Protein AF-A0A915EDR9-F1 (afdb_monomer_lite)

Secondary structure (DSSP, 8-state):
--EEEE--B-TTSPBPPPEEEETT----HHHHHHHTTT-EEE--SSS--HHHHHHHHH-S----S--EEEE--TTTTT-HHHHHHHHHHT-EEEE--BS-SSS-HHHHHHHHHHHHHTT--EEE--BTT--SS--SHHHHHHHHHHHHHHHHHHTTPPPSS--SS---EES------

Sequence (177 aa):
MRITVCLTARSDGKKFLPYVLVHRKRPVPKIIEKFKGKLIINWNWSVWTTADYLKHVSGGNLFSDKRLLVWDAFAAHKIMKTIEVLKQIGVEAAFIPGDDPVVPYTQSQICYDKLKERGITTALKLFPGESHGFKSADAVTKSLDLSYVFLCRVLDIKPSVACGEELVIVNQCKSSV

pLDDT: mean 74.02, std 12.13, range [37.41, 92.94]

Structure (mmCIF, N/CA/C/O backbone):
data_AF-A0A915EDR9-F1
#
_entry.id   AF-A0A915EDR9-F1
#
loop_
_atom_site.group_PDB
_atom_site.id
_atom_site.type_symbol
_atom_site.label_atom_id
_atom_site.label_alt_id
_atom_site.label_comp_id
_atom_site.label_asym_id
_atom_site.label_entity_id
_atom_site.label_seq_id
_atom_site.pdbx_PDB_ins_code
_atom_site.Cartn_x
_atom_site.Cartn_y
_atom_site.Cartn_z
_atom_site.occupancy
_atom_site.B_iso_or_equiv
_atom_site.auth_seq_id
_atom_site.auth_comp_id
_atom_site.auth_asym_id
_atom_site.auth_atom_id
_atom_site.pdbx_PDB_model_num
ATOM 1 N N . MET A 1 1 ? 19.746 -5.713 -14.764 1.00 70.94 1 MET A N 1
ATOM 2 C CA . MET A 1 1 ? 18.335 -5.463 -15.156 1.00 70.94 1 MET A CA 1
ATOM 3 C C . MET A 1 1 ? 17.469 -5.688 -13.927 1.00 70.94 1 MET A C 1
ATOM 5 O O . MET A 1 1 ? 17.558 -6.768 -13.364 1.00 70.94 1 MET A O 1
ATOM 9 N N . ARG A 1 2 ? 16.694 -4.690 -13.480 1.00 68.69 2 ARG A N 1
ATOM 10 C CA . ARG A 1 2 ? 15.806 -4.821 -12.311 1.00 68.69 2 ARG A CA 1
ATOM 11 C C . ARG A 1 2 ? 14.402 -5.194 -12.781 1.00 68.69 2 ARG A C 1
ATOM 13 O O . ARG A 1 2 ? 13.867 -4.542 -13.676 1.00 68.69 2 ARG A O 1
ATOM 20 N N . ILE A 1 3 ? 13.828 -6.222 -12.167 1.00 77.44 3 ILE A N 1
ATOM 21 C CA . ILE A 1 3 ? 12.438 -6.633 -12.365 1.00 77.44 3 ILE A CA 1
ATOM 22 C C . ILE A 1 3 ? 11.735 -6.513 -11.016 1.00 77.44 3 ILE A C 1
ATOM 24 O O . ILE A 1 3 ? 12.273 -6.948 -10.001 1.00 77.44 3 ILE A O 1
ATOM 28 N N . THR A 1 4 ? 10.551 -5.913 -11.001 1.00 74.31 4 THR A N 1
ATOM 29 C CA . THR A 1 4 ? 9.661 -5.917 -9.836 1.00 74.31 4 THR A CA 1
ATOM 30 C C . THR A 1 4 ? 8.428 -6.731 -10.187 1.00 74.31 4 THR A C 1
ATOM 32 O O . THR A 1 4 ? 7.846 -6.511 -11.245 1.00 74.31 4 THR A O 1
ATOM 35 N N . VAL A 1 5 ? 8.037 -7.657 -9.315 1.00 75.62 5 VAL A N 1
ATOM 36 C CA . VAL A 1 5 ? 6.828 -8.471 -9.477 1.00 75.62 5 VAL A CA 1
ATOM 37 C C . VAL A 1 5 ? 5.864 -8.110 -8.356 1.00 75.62 5 VAL A C 1
ATOM 39 O O . VAL A 1 5 ? 6.222 -8.190 -7.186 1.00 75.62 5 VAL A O 1
ATOM 42 N N . CYS A 1 6 ? 4.653 -7.707 -8.720 1.00 75.19 6 CYS A N 1
ATOM 43 C CA . CYS A 1 6 ? 3.548 -7.480 -7.803 1.00 75.19 6 CYS A CA 1
ATOM 44 C C . CYS A 1 6 ? 2.551 -8.628 -7.977 1.00 75.19 6 CYS A C 1
ATOM 46 O O . CYS A 1 6 ? 2.018 -8.841 -9.070 1.00 75.19 6 CYS A O 1
ATOM 48 N N . LEU A 1 7 ? 2.338 -9.384 -6.902 1.00 74.38 7 LEU A N 1
ATOM 49 C CA . LEU A 1 7 ? 1.329 -10.435 -6.829 1.00 74.38 7 LEU A CA 1
ATOM 50 C C . LEU A 1 7 ? 0.110 -9.880 -6.104 1.00 74.38 7 LEU A C 1
ATOM 52 O O . LEU A 1 7 ? 0.250 -9.211 -5.082 1.00 74.38 7 LEU A O 1
ATOM 56 N N . THR A 1 8 ? -1.077 -10.160 -6.631 1.00 73.62 8 THR A N 1
ATOM 57 C CA . THR A 1 8 ? -2.319 -9.615 -6.085 1.00 73.62 8 THR A CA 1
ATOM 58 C C . THR A 1 8 ? -3.387 -10.684 -6.021 1.00 73.62 8 THR A C 1
ATOM 60 O O . THR A 1 8 ? -3.577 -11.447 -6.971 1.00 73.62 8 THR A O 1
ATOM 63 N N . ALA A 1 9 ? -4.121 -10.702 -4.918 1.00 67.69 9 ALA A N 1
ATOM 64 C CA . ALA A 1 9 ? -5.307 -11.519 -4.749 1.00 67.69 9 ALA A CA 1
ATOM 65 C C . ALA A 1 9 ? -6.417 -10.688 -4.100 1.00 67.69 9 ALA A C 1
ATOM 67 O O . ALA A 1 9 ? -6.142 -9.739 -3.367 1.00 67.69 9 ALA A O 1
ATOM 68 N N . ARG A 1 10 ? -7.667 -11.037 -4.398 1.00 67.69 10 ARG A N 1
ATOM 69 C CA . ARG A 1 10 ? -8.854 -10.544 -3.691 1.00 67.69 10 ARG A CA 1
ATOM 70 C C . ARG A 1 10 ? -9.107 -11.377 -2.437 1.00 67.69 10 ARG A C 1
ATOM 72 O O . ARG A 1 10 ? -8.647 -12.512 -2.334 1.00 67.69 10 ARG A O 1
ATOM 79 N N . SER A 1 11 ? -9.891 -10.817 -1.519 1.00 56.44 11 SER A N 1
ATOM 80 C CA . SER A 1 11 ? -10.366 -11.501 -0.310 1.00 56.44 11 SER A CA 1
ATOM 81 C C . SER A 1 11 ? -11.179 -12.767 -0.610 1.00 56.44 11 SER A C 1
ATOM 83 O O . SER A 1 11 ? -11.152 -13.700 0.181 1.00 56.44 11 SER A O 1
ATOM 85 N N . ASP A 1 12 ? -11.830 -12.843 -1.775 1.00 69.00 12 ASP A N 1
ATOM 86 C CA . ASP A 1 12 ? -12.531 -14.037 -2.277 1.00 69.00 12 ASP A CA 1
ATOM 87 C C . ASP A 1 12 ? -11.592 -15.143 -2.812 1.00 69.00 12 ASP A C 1
ATOM 89 O O . ASP A 1 12 ? -12.048 -16.146 -3.359 1.00 69.00 12 ASP A O 1
ATOM 93 N N . GLY A 1 13 ? -10.272 -14.966 -2.695 1.00 62.81 13 GLY A N 1
ATOM 94 C CA . GLY A 1 13 ? -9.268 -15.920 -3.166 1.00 62.81 13 GLY A CA 1
ATOM 95 C C . GLY A 1 13 ? -8.941 -15.811 -4.658 1.00 62.81 13 GLY A C 1
ATOM 96 O O . GLY A 1 13 ? -8.038 -16.508 -5.137 1.00 62.81 13 GLY A O 1
ATOM 97 N N . LYS A 1 14 ? -9.600 -14.919 -5.414 1.00 74.56 14 LYS A N 1
ATOM 98 C CA . LYS A 1 14 ? -9.279 -14.690 -6.827 1.00 74.56 14 LYS A CA 1
ATOM 99 C C . LYS A 1 14 ? -7.887 -14.080 -6.966 1.00 74.56 14 LYS A C 1
ATOM 101 O O . LYS A 1 14 ? -7.633 -12.961 -6.521 1.00 74.56 14 LYS A O 1
ATOM 106 N N . LYS A 1 15 ? -6.992 -14.794 -7.650 1.00 76.50 15 LYS A N 1
ATOM 107 C CA . LYS A 1 15 ? -5.638 -14.331 -7.986 1.00 76.50 15 LYS A CA 1
ATOM 108 C C . LYS A 1 15 ? -5.663 -13.532 -9.288 1.00 76.50 15 LYS A C 1
ATOM 110 O O . LYS A 1 15 ? -6.273 -13.964 -10.267 1.00 76.50 15 LYS A O 1
ATOM 115 N N . PHE A 1 16 ? -4.991 -12.387 -9.314 1.00 79.19 16 PHE A N 1
ATOM 116 C CA . PHE A 1 16 ? -4.753 -11.639 -10.548 1.00 79.19 16 PHE A CA 1
ATOM 117 C C . PHE A 1 16 ? -3.480 -12.120 -11.241 1.00 79.19 16 PHE A C 1
ATOM 119 O O . PHE A 1 16 ? -2.614 -12.748 -10.626 1.00 79.19 16 PHE A O 1
ATOM 126 N N . LEU A 1 17 ? -3.362 -11.808 -12.535 1.00 80.38 17 LEU A N 1
ATOM 127 C CA . LEU A 1 17 ? -2.119 -12.039 -13.261 1.00 80.38 17 LEU A CA 1
ATOM 128 C C . LEU A 1 17 ? -0.980 -11.257 -12.588 1.00 80.38 17 LEU A C 1
ATOM 130 O O . LEU A 1 17 ? -1.177 -10.089 -12.243 1.00 80.38 17 LEU A O 1
ATOM 134 N N . PRO A 1 18 ? 0.214 -11.854 -12.430 1.00 81.62 18 PRO A N 1
ATOM 135 C CA . PRO A 1 18 ? 1.358 -11.141 -11.884 1.00 81.62 18 PRO A CA 1
ATOM 136 C C . PRO A 1 18 ? 1.668 -9.890 -12.708 1.00 81.62 18 PRO A C 1
ATOM 138 O O . PRO A 1 18 ? 1.839 -9.956 -13.933 1.00 81.62 18 PRO A O 1
ATOM 141 N N . TYR A 1 19 ? 1.767 -8.752 -12.027 1.00 82.75 19 TYR A N 1
ATOM 142 C CA . TYR A 1 19 ? 2.133 -7.485 -12.641 1.00 82.75 19 TYR A CA 1
ATOM 143 C C . TYR A 1 19 ? 3.642 -7.287 -12.526 1.00 82.75 19 TYR A C 1
ATOM 145 O O . TYR A 1 19 ? 4.201 -7.229 -11.433 1.00 82.75 19 TYR A O 1
ATOM 153 N N . VAL A 1 20 ? 4.319 -7.207 -13.664 1.00 83.19 20 VAL A N 1
ATOM 154 C CA . VAL A 1 20 ? 5.774 -7.216 -13.773 1.00 83.19 20 VAL A CA 1
ATOM 155 C C . VAL A 1 20 ? 6.250 -5.889 -14.338 1.00 83.19 20 VAL A C 1
ATOM 157 O O . VAL A 1 20 ? 5.985 -5.561 -15.491 1.00 83.19 20 VAL A O 1
ATOM 160 N N . LEU A 1 21 ? 7.002 -5.134 -13.544 1.00 82.44 21 LEU A N 1
ATOM 161 C CA . LEU A 1 21 ? 7.664 -3.913 -13.986 1.00 82.44 21 LEU A CA 1
ATOM 162 C C . LEU A 1 21 ? 9.102 -4.226 -14.403 1.00 82.44 21 LEU A C 1
ATOM 164 O O . LEU A 1 21 ? 9.923 -4.655 -13.586 1.00 82.44 21 LEU A O 1
ATOM 168 N N . VAL A 1 22 ? 9.410 -3.984 -15.676 1.00 84.50 22 VAL A N 1
ATOM 169 C CA . VAL A 1 22 ? 10.750 -4.152 -16.244 1.00 84.50 22 VAL A CA 1
ATOM 170 C C . VAL A 1 22 ? 11.408 -2.784 -16.349 1.00 84.50 22 VAL A C 1
ATOM 172 O O . VAL A 1 22 ? 11.115 -1.991 -17.242 1.00 84.50 22 VAL A O 1
ATOM 175 N N . HIS A 1 23 ? 12.324 -2.505 -15.424 1.00 76.44 23 HIS A N 1
ATOM 176 C CA . HIS A 1 23 ? 12.935 -1.185 -15.313 1.00 76.44 23 HIS A CA 1
ATOM 177 C C . HIS A 1 23 ? 13.928 -0.924 -16.439 1.00 76.44 23 HIS A C 1
ATOM 179 O O . HIS A 1 23 ? 14.773 -1.768 -16.755 1.00 76.44 23 HIS A O 1
ATOM 185 N N . ARG A 1 24 ? 13.883 0.302 -16.969 1.00 75.50 24 ARG A N 1
ATOM 186 C CA . ARG A 1 24 ? 14.874 0.849 -17.904 1.00 75.50 24 ARG A CA 1
ATOM 187 C C . ARG A 1 24 ? 15.067 0.028 -19.193 1.00 75.50 24 ARG A C 1
ATOM 189 O O . ARG A 1 24 ? 16.127 0.099 -19.809 1.00 75.50 24 ARG A O 1
ATOM 196 N N . LYS A 1 25 ? 14.049 -0.720 -19.642 1.00 82.25 25 LYS A N 1
ATOM 197 C CA . LYS A 1 25 ? 14.124 -1.573 -20.841 1.00 82.25 25 LYS A CA 1
ATOM 198 C C . LYS A 1 25 ? 12.986 -1.283 -21.815 1.00 82.25 25 LYS A C 1
ATOM 200 O O . LYS A 1 25 ? 11.837 -1.179 -21.404 1.00 82.25 25 LYS A O 1
ATOM 205 N N . ARG A 1 26 ? 13.304 -1.198 -23.111 1.00 85.06 26 ARG A N 1
ATOM 206 C CA . ARG A 1 26 ? 12.288 -1.077 -24.166 1.00 85.06 26 ARG A CA 1
ATOM 207 C C . ARG A 1 26 ? 11.504 -2.389 -24.322 1.00 85.06 26 ARG A C 1
ATOM 209 O O . ARG A 1 26 ? 12.087 -3.454 -24.096 1.00 85.06 26 ARG A O 1
ATOM 216 N N . PRO A 1 27 ? 10.228 -2.328 -24.741 1.00 88.19 27 PRO A N 1
ATOM 217 C CA . PRO A 1 27 ? 9.441 -3.518 -25.033 1.00 88.19 27 PRO A CA 1
ATOM 218 C C . PRO A 1 27 ? 10.141 -4.430 -26.044 1.00 88.19 27 PRO A C 1
ATOM 220 O O . PRO A 1 27 ? 10.600 -3.977 -27.090 1.00 88.19 27 PRO A O 1
ATOM 223 N N . VAL A 1 28 ? 10.230 -5.722 -25.722 1.00 90.75 28 VAL A N 1
ATOM 224 C CA . VAL A 1 28 ? 10.841 -6.737 -26.594 1.00 90.75 28 VAL A CA 1
ATOM 225 C C . VAL A 1 28 ? 9.735 -7.652 -27.128 1.00 90.75 28 VAL A C 1
ATOM 227 O O . VAL A 1 28 ? 9.173 -8.404 -26.327 1.00 90.75 28 VAL A O 1
ATOM 230 N N . PRO A 1 29 ? 9.435 -7.658 -28.444 1.00 91.94 29 PRO A N 1
ATOM 231 C CA . PRO A 1 29 ? 8.295 -8.389 -29.013 1.00 91.94 29 PRO A CA 1
ATOM 232 C C . PRO A 1 29 ? 8.243 -9.869 -28.622 1.00 91.94 29 PRO A C 1
ATOM 234 O O . PRO A 1 29 ? 7.223 -10.337 -28.129 1.00 91.94 29 PRO A O 1
ATOM 237 N N . LYS A 1 30 ? 9.383 -10.570 -28.701 1.00 92.94 30 LYS A N 1
ATOM 238 C CA . LYS A 1 30 ? 9.494 -11.985 -28.303 1.00 92.94 30 LYS A CA 1
ATOM 239 C C . LYS A 1 30 ? 9.108 -12.236 -26.839 1.00 92.94 30 LYS A C 1
ATOM 241 O O . LYS A 1 30 ? 8.567 -13.286 -26.513 1.00 92.94 30 LYS A O 1
ATOM 246 N N . ILE A 1 31 ? 9.395 -11.290 -25.939 1.00 88.19 31 ILE A N 1
ATOM 247 C CA . ILE A 1 31 ? 9.028 -11.397 -24.516 1.00 88.19 31 ILE A CA 1
ATOM 248 C C . ILE A 1 31 ? 7.527 -11.148 -24.345 1.00 88.19 31 ILE A C 1
ATOM 250 O O . ILE A 1 31 ? 6.870 -11.889 -23.619 1.00 88.19 31 ILE A O 1
ATOM 254 N N . ILE A 1 32 ? 6.987 -10.133 -25.025 1.00 89.56 32 ILE A N 1
ATOM 255 C CA . ILE A 1 32 ? 5.556 -9.801 -24.981 1.00 89.56 32 ILE A CA 1
ATOM 256 C C . ILE A 1 32 ? 4.727 -10.990 -25.464 1.00 89.56 32 ILE A C 1
ATOM 258 O O . ILE A 1 32 ? 3.783 -11.388 -24.791 1.00 89.56 32 ILE A O 1
ATOM 262 N N . GLU A 1 33 ? 5.111 -11.586 -26.590 1.00 92.31 33 GLU A N 1
ATOM 263 C CA . GLU A 1 33 ? 4.435 -12.747 -27.162 1.00 92.31 33 GLU A CA 1
ATOM 264 C C . GLU A 1 33 ? 4.507 -13.962 -26.229 1.00 92.31 33 GLU A C 1
ATOM 266 O O . GLU A 1 33 ? 3.478 -14.546 -25.894 1.00 92.31 33 GLU A O 1
ATOM 271 N N . LYS A 1 34 ? 5.702 -14.282 -25.711 1.00 91.69 34 LYS A N 1
ATOM 272 C CA . LYS A 1 34 ? 5.920 -15.420 -24.803 1.00 91.69 34 LYS A CA 1
ATOM 273 C C . LYS A 1 34 ? 5.047 -15.374 -23.542 1.00 91.69 34 LYS A C 1
ATOM 275 O O . LYS A 1 34 ? 4.634 -16.425 -23.039 1.00 91.69 34 LYS A O 1
ATOM 280 N N . PHE A 1 35 ? 4.806 -14.178 -23.007 1.00 89.56 35 PHE A N 1
ATOM 281 C CA . PHE A 1 35 ? 4.093 -13.972 -21.743 1.00 89.56 35 PHE A CA 1
ATOM 282 C C . PHE A 1 35 ? 2.693 -13.371 -21.901 1.00 89.56 35 PHE A C 1
ATOM 284 O O . PHE A 1 35 ? 2.044 -13.066 -20.897 1.00 89.56 35 PHE A O 1
ATOM 291 N N . LYS A 1 36 ? 2.196 -13.245 -23.135 1.00 87.94 36 LYS A N 1
ATOM 292 C CA . LYS A 1 36 ? 0.843 -12.765 -23.423 1.00 87.94 36 LYS A CA 1
ATOM 293 C C . LYS A 1 36 ? -0.188 -13.602 -22.658 1.00 87.94 36 LYS A C 1
ATOM 295 O O . LYS A 1 36 ? -0.171 -14.827 -22.723 1.00 87.94 36 LYS A O 1
ATOM 300 N N . GLY A 1 37 ? -1.053 -12.937 -21.891 1.00 84.56 37 GLY A N 1
ATOM 301 C CA . GLY A 1 37 ? -2.083 -13.584 -21.065 1.00 84.56 37 GLY A CA 1
ATOM 302 C C . GLY A 1 37 ? -1.572 -14.317 -19.815 1.00 84.56 37 GLY A C 1
ATOM 303 O O . GLY A 1 37 ? -2.384 -14.811 -19.044 1.00 84.56 37 GLY A O 1
ATOM 304 N N . LYS A 1 38 ? -0.251 -14.374 -19.588 1.00 86.88 38 LYS A N 1
ATOM 305 C CA . LYS A 1 38 ? 0.368 -15.011 -18.409 1.00 86.88 38 LYS A CA 1
ATOM 306 C C . LYS A 1 38 ? 0.851 -13.993 -17.384 1.00 86.88 38 LYS A C 1
ATOM 308 O O . LYS A 1 38 ? 0.818 -14.262 -16.190 1.00 86.88 38 LYS A O 1
ATOM 313 N N . LEU A 1 39 ? 1.329 -12.846 -17.859 1.00 86.62 39 LEU A N 1
ATOM 314 C CA . LEU A 1 39 ? 1.843 -11.745 -17.051 1.00 86.62 39 LEU A CA 1
ATOM 315 C C . LEU A 1 39 ? 1.358 -10.429 -17.639 1.00 86.62 39 LEU A C 1
ATOM 317 O O . LEU A 1 39 ? 1.097 -10.325 -18.840 1.00 86.62 39 LEU A O 1
ATOM 321 N N . ILE A 1 40 ? 1.337 -9.401 -16.804 1.00 85.06 40 ILE A N 1
ATOM 322 C CA . ILE A 1 40 ? 1.127 -8.033 -17.258 1.00 85.06 40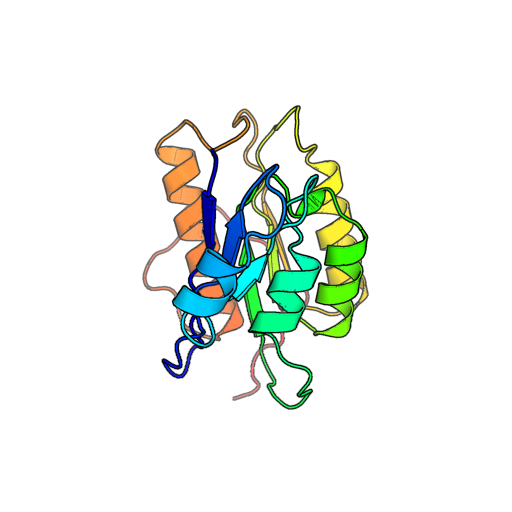 ILE A CA 1
ATOM 323 C C . ILE A 1 40 ? 2.445 -7.314 -17.136 1.00 85.06 40 ILE A C 1
ATOM 325 O O . ILE A 1 40 ? 2.941 -7.110 -16.035 1.00 85.06 40 ILE A O 1
ATOM 329 N N . ILE A 1 41 ? 3.035 -6.970 -18.275 1.00 86.50 41 ILE A N 1
ATOM 330 C CA . ILE A 1 41 ? 4.370 -6.389 -18.311 1.00 86.50 41 ILE A CA 1
ATOM 331 C C . ILE A 1 41 ? 4.251 -4.887 -18.533 1.00 86.50 41 ILE A C 1
ATOM 333 O O . ILE A 1 41 ? 3.780 -4.443 -19.580 1.00 86.50 41 ILE A O 1
ATOM 337 N N . ASN A 1 42 ? 4.724 -4.114 -17.562 1.00 84.31 42 ASN A N 1
ATOM 338 C CA . ASN A 1 42 ? 4.911 -2.683 -17.698 1.00 84.31 42 ASN A CA 1
ATOM 339 C C . ASN A 1 42 ? 6.388 -2.384 -18.011 1.00 84.31 42 ASN A C 1
ATOM 341 O O . ASN A 1 42 ? 7.293 -2.825 -17.301 1.00 84.31 42 ASN A O 1
ATOM 345 N N . TRP A 1 43 ? 6.621 -1.650 -19.098 1.00 83.06 43 TRP A N 1
ATOM 346 C CA . TRP A 1 43 ? 7.950 -1.308 -19.622 1.00 83.06 43 TRP A CA 1
ATOM 347 C C . TRP A 1 43 ? 8.360 0.139 -19.311 1.00 83.06 43 TRP A C 1
ATOM 349 O O . TRP A 1 43 ? 9.294 0.664 -19.917 1.00 83.06 43 TRP A O 1
ATOM 359 N N . ASN A 1 44 ? 7.630 0.824 -18.427 1.00 72.19 44 ASN A N 1
ATOM 360 C CA . ASN A 1 44 ? 7.815 2.250 -18.211 1.00 72.19 44 ASN A CA 1
ATOM 361 C C . ASN A 1 44 ? 9.188 2.553 -17.581 1.00 72.19 44 ASN A C 1
ATOM 363 O O . ASN A 1 44 ? 9.678 1.848 -16.696 1.00 72.19 44 ASN A O 1
ATOM 367 N N . TRP A 1 45 ? 9.842 3.591 -18.103 1.00 52.22 45 TRP A N 1
ATOM 368 C CA . TRP A 1 45 ? 11.295 3.769 -18.016 1.00 52.22 45 TRP A CA 1
ATOM 369 C C . TRP A 1 45 ? 11.753 4.454 -16.719 1.00 52.22 45 TRP A C 1
ATOM 371 O O . TRP A 1 45 ? 12.907 4.286 -16.320 1.00 52.22 45 TRP A O 1
ATOM 381 N N . SER A 1 46 ? 10.864 5.202 -16.054 1.00 53.97 46 SER A N 1
ATOM 382 C CA . SER A 1 46 ? 11.261 6.170 -15.022 1.00 53.97 46 SER A CA 1
ATOM 383 C 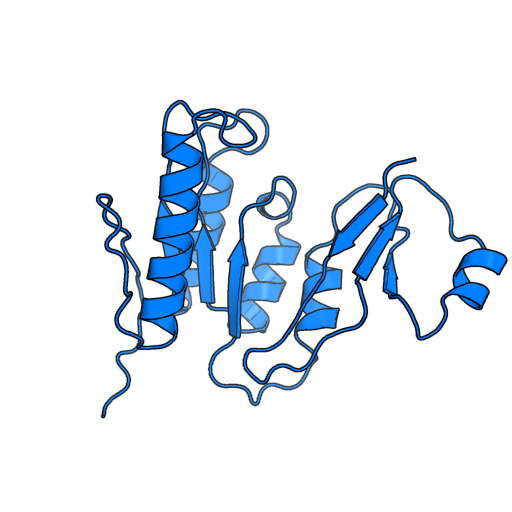C . SER A 1 46 ? 10.549 6.069 -13.673 1.00 53.97 46 SER A C 1
ATOM 385 O O . SER A 1 46 ? 11.016 6.692 -12.724 1.00 53.97 46 SER A O 1
ATOM 387 N N . VAL A 1 47 ? 9.468 5.303 -13.519 1.00 51.66 47 VAL A N 1
ATOM 388 C CA . VAL A 1 47 ? 8.728 5.307 -12.248 1.00 51.66 47 VAL A CA 1
ATOM 389 C C . VAL A 1 47 ? 7.974 4.013 -12.025 1.00 51.66 47 VAL A C 1
ATOM 391 O O . VAL A 1 47 ? 7.444 3.407 -12.955 1.00 51.66 47 VAL A O 1
ATOM 394 N N . TRP A 1 48 ? 7.894 3.613 -10.760 1.00 54.38 48 TRP A N 1
ATOM 395 C CA . TRP A 1 48 ? 6.917 2.630 -10.333 1.00 54.38 48 TRP A CA 1
ATOM 396 C C . TRP A 1 48 ? 5.525 3.227 -10.566 1.00 54.38 48 TRP A C 1
ATOM 398 O O . TRP A 1 48 ? 5.098 4.131 -9.854 1.00 54.38 48 TRP A O 1
ATOM 408 N N . THR A 1 49 ? 4.850 2.806 -11.635 1.00 61.72 49 THR A N 1
ATOM 409 C CA . THR A 1 49 ? 3.547 3.354 -12.015 1.00 61.72 49 THR A CA 1
ATOM 410 C C . THR A 1 49 ? 2.445 2.691 -11.218 1.00 61.72 49 THR A C 1
ATOM 412 O O . THR A 1 49 ? 1.656 1.891 -11.725 1.00 61.72 49 THR A O 1
ATOM 415 N N . THR A 1 50 ? 2.374 3.024 -9.933 1.00 62.25 50 THR A N 1
ATOM 416 C CA . THR A 1 50 ? 1.361 2.411 -9.088 1.00 62.25 50 THR A CA 1
ATOM 417 C C . THR A 1 50 ? -0.048 2.732 -9.545 1.00 62.25 50 THR A C 1
ATOM 419 O O . THR A 1 50 ? -0.921 1.890 -9.434 1.00 62.25 50 THR A O 1
ATOM 422 N N . ALA A 1 51 ? -0.270 3.904 -10.136 1.00 66.31 51 ALA A N 1
ATOM 423 C CA . ALA A 1 51 ? -1.544 4.238 -10.757 1.00 66.31 51 ALA A CA 1
ATOM 424 C C . ALA A 1 51 ? -1.962 3.226 -11.846 1.00 66.31 51 ALA A C 1
ATOM 426 O O . ALA A 1 51 ? -3.131 2.854 -11.909 1.00 66.31 51 ALA A O 1
ATOM 427 N N . ASP A 1 52 ? -1.030 2.753 -12.680 1.00 69.75 52 ASP A N 1
ATOM 428 C CA . ASP A 1 52 ? -1.332 1.771 -13.731 1.00 69.75 52 ASP A CA 1
ATOM 429 C C . ASP A 1 52 ? -1.611 0.389 -13.125 1.00 69.75 52 ASP A C 1
ATOM 431 O O . ASP A 1 52 ? -2.565 -0.284 -13.518 1.00 69.75 52 ASP A O 1
ATOM 435 N N . TYR A 1 53 ? -0.824 -0.005 -12.118 1.00 73.25 53 TYR A N 1
ATOM 436 C CA . TYR A 1 53 ? -1.051 -1.232 -11.354 1.00 73.25 53 TYR A CA 1
ATOM 437 C C . TYR A 1 53 ? -2.402 -1.213 -10.625 1.00 73.25 53 TYR A C 1
ATOM 439 O O . TYR A 1 53 ? -3.170 -2.164 -10.728 1.00 73.25 53 TYR A O 1
ATOM 447 N N . LEU A 1 54 ? -2.737 -0.113 -9.945 1.00 69.12 54 LEU A N 1
ATOM 448 C CA . LEU A 1 54 ? -3.995 0.052 -9.218 1.00 69.12 54 LEU A CA 1
ATOM 449 C C . LEU A 1 54 ? -5.189 0.013 -10.159 1.00 69.12 54 LEU A C 1
ATOM 451 O O . LEU A 1 54 ? -6.158 -0.667 -9.844 1.00 69.12 54 LEU A O 1
ATOM 455 N N . LYS A 1 55 ? -5.121 0.668 -11.324 1.00 70.88 55 LYS A N 1
ATOM 456 C CA . LYS A 1 55 ? -6.164 0.555 -12.356 1.00 70.88 55 LYS A CA 1
ATOM 457 C C . LYS A 1 55 ? -6.357 -0.888 -12.806 1.00 70.88 55 LYS A C 1
ATOM 459 O O . LYS A 1 55 ? -7.492 -1.329 -12.970 1.00 70.88 55 LYS A O 1
ATOM 464 N N . HIS A 1 56 ? -5.256 -1.617 -12.980 1.00 71.00 56 HIS A N 1
ATOM 465 C CA . HIS A 1 56 ? -5.303 -3.011 -13.389 1.00 71.00 56 HIS A CA 1
ATOM 466 C C . HIS A 1 56 ? -5.948 -3.913 -12.324 1.00 71.00 56 HIS A C 1
ATOM 468 O O . HIS A 1 56 ? -6.889 -4.642 -12.625 1.00 71.00 56 HIS A O 1
ATOM 474 N N . VAL A 1 57 ? -5.465 -3.833 -11.084 1.00 66.06 57 VAL A N 1
ATOM 475 C CA . VAL A 1 57 ? -5.957 -4.636 -9.954 1.00 66.06 57 VAL A CA 1
ATOM 476 C C . VAL A 1 57 ? -7.399 -4.286 -9.606 1.00 66.06 57 VAL A C 1
ATOM 478 O O . VAL A 1 57 ? -8.215 -5.161 -9.329 1.00 66.06 57 VAL A O 1
ATOM 481 N N . SER A 1 58 ? -7.716 -2.994 -9.597 1.00 62.19 58 SER A N 1
ATOM 482 C CA . SER A 1 58 ? -9.000 -2.516 -9.101 1.00 62.19 58 SER A CA 1
ATOM 483 C C . SER A 1 58 ? -10.128 -2.799 -10.088 1.00 62.19 58 SER A C 1
ATOM 485 O O . SER A 1 58 ? -11.235 -3.101 -9.645 1.00 62.19 58 SER A O 1
ATOM 487 N N . GLY A 1 59 ? -9.874 -2.740 -11.399 1.00 58.09 59 GLY A N 1
ATOM 488 C CA . GLY A 1 59 ? -10.923 -2.829 -12.416 1.00 58.09 59 GLY A CA 1
ATOM 489 C C . GLY A 1 59 ? -11.954 -1.691 -12.307 1.00 58.09 59 GLY A C 1
ATOM 490 O O . GLY A 1 59 ? -12.212 -1.145 -11.237 1.00 58.09 59 GLY A O 1
ATOM 491 N N . GLY A 1 60 ? -12.574 -1.313 -13.424 1.00 51.31 60 GLY A N 1
ATOM 492 C CA . GLY A 1 60 ? -13.515 -0.183 -13.479 1.00 51.31 60 GLY A CA 1
ATOM 493 C C . GLY A 1 60 ? -14.880 -0.405 -12.808 1.00 51.31 60 GLY A C 1
ATOM 494 O O . GLY A 1 60 ? -15.731 0.468 -12.913 1.00 51.31 60 GLY A O 1
ATOM 495 N N . ASN A 1 61 ? -15.129 -1.544 -12.152 1.00 47.19 61 ASN A N 1
ATOM 496 C CA . ASN A 1 61 ? -16.456 -1.852 -11.610 1.00 47.19 61 ASN A CA 1
ATOM 497 C C . ASN A 1 61 ? -16.648 -1.287 -10.196 1.00 47.19 61 ASN A C 1
ATOM 499 O O . ASN A 1 61 ? -16.047 -1.763 -9.234 1.00 47.19 61 ASN A O 1
ATOM 503 N N . LEU A 1 62 ? -17.539 -0.302 -10.086 1.00 47.81 62 LEU A N 1
ATOM 504 C CA . LEU A 1 62 ? -17.895 0.461 -8.882 1.00 47.81 62 LEU A CA 1
ATOM 505 C C . LEU A 1 62 ? -18.660 -0.318 -7.781 1.00 47.81 62 LEU A C 1
ATOM 507 O O . LEU A 1 62 ? -19.065 0.286 -6.799 1.00 47.81 62 LEU A O 1
ATOM 511 N N . PHE A 1 63 ? -18.865 -1.634 -7.902 1.00 45.56 63 PHE A N 1
ATOM 512 C CA . PHE A 1 63 ? -19.835 -2.379 -7.073 1.00 45.56 63 PHE A CA 1
ATOM 513 C C . PHE A 1 63 ? -19.214 -3.300 -6.005 1.00 45.56 63 PHE A C 1
ATOM 515 O O . PHE A 1 63 ? -19.760 -4.354 -5.711 1.00 45.56 63 PHE A O 1
ATOM 522 N N . SER A 1 64 ? -18.051 -2.942 -5.457 1.00 47.00 64 SER A N 1
ATOM 523 C CA . SER A 1 64 ? -17.474 -3.610 -4.279 1.00 47.00 64 SER A CA 1
ATOM 524 C C . SER A 1 64 ? -17.319 -2.572 -3.182 1.00 47.00 64 SER A C 1
ATOM 526 O O . SER A 1 64 ? -16.650 -1.563 -3.385 1.00 47.00 64 SER A O 1
ATOM 528 N N . ASP A 1 65 ? -17.929 -2.851 -2.045 1.00 51.12 65 ASP A N 1
ATOM 529 C CA . ASP A 1 65 ? -18.213 -1.943 -0.936 1.00 51.12 65 ASP A CA 1
ATOM 530 C C . ASP A 1 65 ? -17.009 -1.698 -0.016 1.00 51.12 65 ASP A C 1
ATOM 532 O O . ASP A 1 65 ? -16.959 -0.668 0.650 1.00 51.12 65 ASP A O 1
ATOM 536 N N . LYS A 1 66 ? -15.984 -2.563 -0.050 1.00 54.34 66 LYS A N 1
ATOM 537 C CA . LYS A 1 66 ? -14.687 -2.312 0.602 1.00 54.34 66 LYS A CA 1
ATOM 538 C C . LYS A 1 66 ? -13.526 -2.735 -0.292 1.00 54.34 66 LYS A C 1
ATOM 540 O O . LYS A 1 66 ? -13.485 -3.856 -0.803 1.00 54.34 66 LYS A O 1
ATOM 545 N N . ARG A 1 67 ? -12.579 -1.824 -0.516 1.00 63.72 67 ARG A N 1
ATOM 546 C CA . ARG A 1 67 ? -11.351 -2.060 -1.288 1.00 63.72 67 ARG A CA 1
ATOM 547 C C . ARG A 1 67 ? -10.181 -1.670 -0.407 1.00 63.72 67 ARG A C 1
ATOM 549 O O . ARG A 1 67 ? -9.973 -0.492 -0.148 1.00 63.72 67 ARG A O 1
ATOM 556 N N . LEU A 1 68 ? -9.422 -2.665 0.025 1.00 61.09 68 LEU A N 1
ATOM 557 C CA . LEU A 1 68 ? -8.360 -2.480 0.996 1.00 61.09 68 LEU A CA 1
ATOM 558 C C . LEU A 1 68 ? -6.988 -2.555 0.335 1.00 61.09 68 LEU A C 1
ATOM 560 O O . LEU A 1 68 ? -6.683 -3.507 -0.386 1.00 61.09 68 LEU A O 1
ATOM 564 N N . LEU A 1 69 ? -6.154 -1.559 0.611 1.00 64.31 69 LEU A N 1
ATOM 565 C CA . LEU A 1 69 ? -4.761 -1.530 0.196 1.00 64.31 69 LEU A CA 1
ATOM 566 C C . LEU A 1 69 ? -3.881 -1.188 1.395 1.00 64.31 69 LEU A C 1
ATOM 568 O O . LEU A 1 69 ? -3.881 -0.063 1.884 1.00 64.31 69 LEU A O 1
ATOM 572 N N . VAL A 1 70 ? -3.088 -2.157 1.840 1.00 57.41 70 VAL A N 1
ATOM 573 C CA . VAL A 1 70 ? -2.036 -1.929 2.834 1.00 57.41 70 VAL A CA 1
ATOM 574 C C . VAL A 1 70 ? -0.729 -1.703 2.091 1.00 57.41 70 VAL A C 1
ATOM 576 O O . VAL A 1 70 ? -0.367 -2.506 1.227 1.00 57.41 70 VAL A O 1
ATOM 579 N N . TRP A 1 71 ? -0.051 -0.590 2.373 1.00 61.75 71 TRP A N 1
ATOM 580 C CA . TRP A 1 71 ? 1.054 -0.133 1.544 1.00 61.75 71 TRP A CA 1
ATOM 581 C C . TRP A 1 71 ? 2.296 0.227 2.353 1.00 61.75 71 TRP A C 1
ATOM 583 O O . TRP A 1 71 ? 2.303 1.183 3.120 1.00 61.75 71 TRP A O 1
ATOM 593 N N . ASP A 1 72 ? 3.380 -0.488 2.066 1.00 51.31 72 ASP A N 1
ATOM 594 C CA . ASP A 1 72 ? 4.742 -0.124 2.444 1.00 51.31 72 ASP A CA 1
ATOM 595 C C . ASP A 1 72 ? 5.642 -0.168 1.188 1.00 51.31 72 ASP A C 1
ATOM 597 O O . ASP A 1 72 ? 6.153 -1.222 0.808 1.00 51.31 72 ASP A O 1
ATOM 601 N N . ALA A 1 73 ? 5.734 0.935 0.421 1.00 4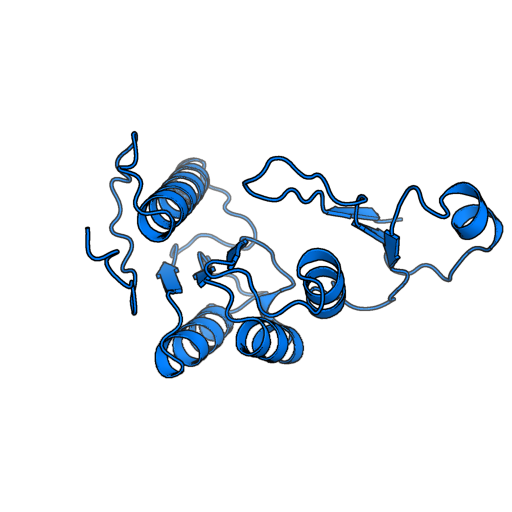6.50 73 ALA A N 1
ATOM 602 C CA . ALA A 1 73 ? 6.692 1.010 -0.694 1.00 46.50 73 ALA A CA 1
ATOM 603 C C . ALA A 1 73 ? 7.121 2.434 -1.112 1.00 46.50 73 ALA A C 1
ATOM 605 O O . ALA A 1 73 ? 6.321 3.275 -1.525 1.00 46.50 73 ALA A O 1
ATOM 606 N N . PHE A 1 74 ? 8.445 2.607 -1.167 1.00 46.81 74 PHE A N 1
ATOM 607 C CA . PHE A 1 74 ? 9.279 3.742 -1.606 1.00 46.81 74 PHE A CA 1
ATOM 608 C C . PHE A 1 74 ? 8.767 4.697 -2.702 1.00 46.81 74 PHE A C 1
ATOM 610 O O . PHE A 1 74 ? 9.027 5.896 -2.657 1.00 46.81 74 PHE A O 1
ATOM 617 N N . ALA A 1 75 ? 8.127 4.195 -3.759 1.00 45.75 75 ALA A N 1
ATOM 618 C CA . ALA A 1 75 ? 7.877 4.990 -4.970 1.00 45.75 75 ALA A CA 1
ATOM 619 C C . ALA A 1 75 ? 6.406 5.407 -5.142 1.00 45.75 75 ALA A C 1
ATOM 621 O O . ALA A 1 75 ? 6.096 6.212 -6.018 1.00 45.75 75 ALA A O 1
ATOM 622 N N . ALA A 1 76 ? 5.523 4.883 -4.287 1.00 50.22 76 ALA A N 1
ATOM 623 C CA . ALA A 1 76 ? 4.085 5.146 -4.256 1.00 50.22 76 ALA A CA 1
ATOM 624 C C . ALA A 1 76 ? 3.741 6.615 -4.059 1.00 50.22 76 ALA A C 1
ATOM 626 O O . ALA A 1 76 ? 2.934 7.208 -4.778 1.00 50.22 76 ALA A O 1
ATOM 627 N N . HIS A 1 77 ? 4.368 7.144 -3.007 1.00 52.34 77 HIS A N 1
ATOM 628 C CA . HIS A 1 77 ? 3.972 8.343 -2.290 1.00 52.34 77 HIS A CA 1
ATOM 629 C C . HIS A 1 77 ? 4.455 9.593 -3.024 1.00 52.34 77 HIS A C 1
ATOM 631 O O . HIS A 1 77 ? 3.913 10.677 -2.842 1.00 52.34 77 HIS A O 1
ATOM 637 N N . LYS A 1 78 ? 5.412 9.417 -3.947 1.00 54.59 78 LYS A N 1
ATOM 638 C CA . LYS A 1 78 ? 5.970 10.487 -4.775 1.00 54.59 78 LYS A CA 1
ATOM 639 C C . LYS A 1 78 ? 5.021 10.969 -5.872 1.00 54.59 78 LYS A C 1
ATOM 641 O O . LYS A 1 78 ? 5.268 12.015 -6.464 1.00 54.59 78 LYS A O 1
ATOM 646 N N . ILE A 1 79 ? 3.975 10.208 -6.209 1.00 64.62 79 ILE A N 1
ATOM 647 C CA . ILE A 1 79 ? 3.202 10.431 -7.435 1.00 64.62 79 ILE A CA 1
ATOM 648 C C . ILE A 1 79 ? 1.783 10.901 -7.097 1.00 64.62 79 ILE A C 1
ATOM 650 O O . ILE A 1 79 ? 0.910 10.107 -6.768 1.00 64.62 79 ILE A O 1
ATOM 654 N N . MET A 1 80 ? 1.509 12.191 -7.302 1.00 64.81 80 MET A N 1
ATOM 655 C CA . MET A 1 80 ? 0.174 12.798 -7.138 1.00 64.81 80 MET A CA 1
ATOM 656 C C . MET A 1 80 ? -0.937 12.072 -7.914 1.00 64.81 80 MET A C 1
ATOM 658 O O . MET A 1 80 ? -2.071 11.973 -7.452 1.00 64.81 80 MET A O 1
ATOM 662 N N . LYS A 1 81 ? -0.602 11.500 -9.074 1.00 67.50 81 LYS A N 1
ATOM 663 C CA . LYS A 1 81 ? -1.523 10.699 -9.894 1.00 67.50 81 LYS A CA 1
ATOM 664 C C . LYS A 1 81 ? -2.005 9.428 -9.183 1.00 67.50 81 LYS A C 1
ATOM 666 O O . LYS A 1 81 ? -3.122 8.988 -9.426 1.00 67.50 81 LYS A O 1
ATOM 671 N N . THR A 1 82 ? -1.186 8.843 -8.310 1.00 67.31 82 THR A N 1
ATOM 672 C CA . THR A 1 82 ? -1.569 7.694 -7.478 1.00 67.31 82 THR A CA 1
ATOM 673 C C . THR A 1 82 ? -2.666 8.086 -6.496 1.00 67.31 82 THR A C 1
ATOM 675 O O . THR A 1 82 ? -3.656 7.372 -6.378 1.00 67.31 82 THR A O 1
ATOM 678 N N . ILE A 1 83 ? -2.523 9.247 -5.851 1.00 67.56 83 ILE A N 1
ATOM 679 C CA . ILE A 1 83 ? -3.501 9.768 -4.888 1.00 67.56 83 ILE A CA 1
ATOM 680 C C . ILE A 1 83 ? -4.858 9.965 -5.562 1.00 67.56 83 ILE A C 1
ATOM 682 O O . ILE A 1 83 ? -5.876 9.545 -5.023 1.00 67.56 83 ILE A O 1
ATOM 686 N N . GLU A 1 84 ? -4.868 10.558 -6.758 1.00 71.56 84 GLU A N 1
ATOM 687 C CA . GLU A 1 84 ? -6.101 10.786 -7.518 1.00 71.56 84 GLU A CA 1
ATOM 688 C C . GLU A 1 84 ? -6.813 9.470 -7.866 1.00 71.56 84 GLU A C 1
ATOM 690 O O . GLU A 1 84 ? -8.030 9.357 -7.743 1.00 71.56 84 GLU A O 1
ATOM 695 N N . VAL A 1 85 ? -6.050 8.435 -8.222 1.00 69.88 85 VAL A N 1
ATOM 696 C CA . VAL A 1 85 ? -6.589 7.101 -8.512 1.00 69.88 85 VAL A CA 1
ATOM 697 C C . VAL A 1 85 ? -7.143 6.427 -7.251 1.00 69.88 85 VAL A C 1
ATOM 699 O O . VAL A 1 85 ? -8.252 5.902 -7.296 1.00 69.88 85 VAL A O 1
ATOM 702 N N . LEU A 1 86 ? -6.438 6.479 -6.114 1.00 68.00 86 LEU A N 1
ATOM 703 C CA . LEU A 1 86 ? -6.946 5.950 -4.835 1.00 68.00 86 LEU A CA 1
ATOM 704 C C . LEU A 1 86 ? -8.263 6.622 -4.431 1.00 68.00 86 LEU A C 1
ATOM 706 O O . LEU A 1 86 ? -9.219 5.954 -4.039 1.00 68.00 86 LEU A O 1
ATOM 710 N N . LYS A 1 87 ? -8.314 7.945 -4.603 1.00 67.88 87 LYS A N 1
ATOM 711 C CA . LYS A 1 87 ? -9.493 8.781 -4.395 1.00 67.88 87 LYS A CA 1
ATOM 712 C C . LYS A 1 87 ? -10.671 8.326 -5.254 1.00 67.88 87 LYS A C 1
ATOM 714 O O . LYS A 1 87 ? -11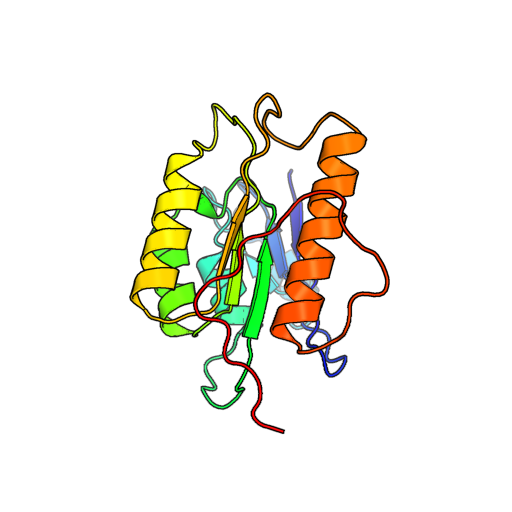.757 8.113 -4.728 1.00 67.88 87 LYS A O 1
ATOM 719 N N . GLN A 1 88 ? -10.465 8.174 -6.560 1.00 69.38 88 GLN A N 1
ATOM 720 C CA . GLN A 1 88 ? -11.512 7.749 -7.495 1.00 69.38 88 GLN A CA 1
ATOM 721 C C . GLN A 1 88 ? -12.054 6.350 -7.188 1.00 69.38 88 GLN A C 1
ATOM 723 O O . GLN A 1 88 ? -13.237 6.104 -7.398 1.00 69.38 88 GLN A O 1
ATOM 728 N N . ILE A 1 89 ? -11.203 5.453 -6.690 1.00 66.69 89 ILE A N 1
ATOM 729 C CA . ILE A 1 89 ? -11.556 4.049 -6.453 1.00 66.69 89 ILE A CA 1
ATOM 730 C C . ILE A 1 89 ? -12.155 3.829 -5.048 1.00 66.69 89 ILE A C 1
ATOM 732 O O . ILE A 1 89 ? -12.790 2.803 -4.823 1.00 66.69 89 ILE A O 1
ATOM 736 N N . GLY A 1 90 ? -11.995 4.777 -4.115 1.00 67.06 90 GLY A N 1
ATOM 737 C CA . GLY A 1 90 ? -12.512 4.646 -2.746 1.00 67.06 90 GLY A CA 1
ATOM 738 C C . GLY A 1 90 ? -11.745 3.612 -1.919 1.00 67.06 90 GLY A C 1
ATOM 739 O O . GLY A 1 90 ? -12.346 2.826 -1.198 1.00 67.06 90 GLY A O 1
ATOM 740 N N . VAL A 1 91 ? -10.420 3.562 -2.081 1.00 71.38 91 VAL A N 1
ATOM 741 C CA . VAL A 1 91 ? -9.566 2.561 -1.425 1.00 71.38 91 VAL A CA 1
ATOM 742 C C . VAL A 1 91 ? -9.214 2.990 -0.005 1.00 71.38 91 VAL A C 1
ATOM 744 O O . VAL A 1 91 ? -8.646 4.064 0.192 1.00 71.38 91 VAL A O 1
ATOM 747 N N . GLU A 1 92 ? -9.481 2.122 0.964 1.00 77.50 92 GLU A N 1
ATOM 748 C CA . GLU A 1 92 ? -9.060 2.278 2.356 1.00 77.50 92 GLU A CA 1
ATOM 749 C C . GLU A 1 92 ? -7.565 1.957 2.472 1.00 77.50 92 GLU A C 1
ATOM 751 O O . GLU A 1 92 ? -7.095 0.944 1.939 1.00 77.50 92 GLU A O 1
ATOM 756 N N . ALA A 1 93 ? -6.803 2.828 3.139 1.00 78.38 93 ALA A N 1
ATOM 757 C CA . ALA A 1 93 ? -5.342 2.746 3.140 1.00 78.38 93 ALA A CA 1
ATOM 758 C C . ALA A 1 93 ? -4.704 3.138 4.476 1.00 78.38 93 ALA A C 1
ATOM 760 O O . ALA A 1 93 ? -5.075 4.145 5.083 1.00 78.38 93 ALA A O 1
ATOM 761 N N . ALA A 1 94 ? -3.686 2.383 4.885 1.00 78.25 94 ALA A N 1
ATOM 762 C CA . ALA A 1 94 ? -2.780 2.749 5.970 1.00 78.25 94 ALA A CA 1
ATOM 763 C C . ALA A 1 94 ? -1.410 3.144 5.411 1.00 78.25 94 ALA A C 1
ATOM 765 O O . ALA A 1 94 ? -0.887 2.477 4.518 1.00 78.25 94 ALA A O 1
ATOM 766 N N . PHE A 1 95 ? -0.832 4.206 5.972 1.00 80.94 95 PHE A N 1
ATOM 767 C CA . PHE A 1 95 ? 0.503 4.697 5.647 1.00 80.94 95 PHE A CA 1
ATOM 768 C C . PHE A 1 95 ? 1.417 4.548 6.863 1.00 80.94 95 PHE A C 1
ATOM 770 O O . PHE A 1 95 ? 1.133 5.096 7.929 1.00 80.94 95 PHE A O 1
ATOM 777 N N . ILE A 1 96 ? 2.531 3.836 6.702 1.00 81.06 96 ILE A N 1
ATOM 778 C CA . ILE A 1 96 ? 3.481 3.582 7.792 1.00 81.06 96 ILE A CA 1
ATOM 779 C C . ILE A 1 96 ? 4.900 4.003 7.367 1.00 81.06 96 ILE A C 1
ATOM 781 O O . ILE A 1 96 ? 5.718 3.156 7.020 1.00 81.06 96 ILE A O 1
ATOM 785 N N . PRO A 1 97 ? 5.197 5.315 7.275 1.00 78.50 97 PRO A N 1
ATOM 786 C CA . PRO A 1 97 ? 6.522 5.798 6.883 1.00 78.50 97 PRO A CA 1
ATOM 787 C C . PRO A 1 97 ? 7.552 5.764 8.024 1.00 78.50 97 PRO A C 1
ATOM 789 O O . PRO A 1 97 ? 7.203 5.828 9.202 1.00 78.50 97 PRO A O 1
ATOM 792 N N . GLY A 1 98 ? 8.832 5.761 7.649 1.00 78.56 98 GLY A N 1
ATOM 793 C CA . GLY A 1 98 ? 9.953 6.124 8.524 1.00 78.56 98 GLY A CA 1
ATOM 794 C C . GLY A 1 98 ? 10.405 7.575 8.328 1.00 78.56 98 GLY A C 1
ATOM 795 O O . GLY A 1 98 ? 9.824 8.314 7.529 1.00 78.56 98 GLY A O 1
ATOM 796 N N . ASP A 1 99 ? 11.474 7.964 9.017 1.00 77.19 99 ASP A N 1
ATOM 797 C CA . ASP A 1 99 ? 12.193 9.232 8.843 1.00 77.19 99 ASP A CA 1
ATOM 798 C C . ASP A 1 99 ? 13.146 9.160 7.632 1.00 77.19 99 ASP A C 1
ATOM 800 O O . ASP A 1 99 ? 14.377 9.136 7.725 1.00 77.19 99 ASP A O 1
ATOM 804 N N . ASP A 1 100 ? 12.543 8.994 6.455 1.00 72.00 100 ASP A N 1
ATOM 805 C CA . ASP A 1 100 ? 13.246 8.708 5.212 1.00 72.00 100 ASP A CA 1
ATOM 806 C C . ASP A 1 100 ? 13.641 10.006 4.468 1.00 72.00 100 ASP A C 1
ATOM 808 O O . ASP A 1 100 ? 12.768 10.743 3.995 1.00 72.00 100 ASP A O 1
ATOM 812 N N . PRO A 1 101 ? 14.948 10.277 4.264 1.00 69.00 101 PRO A N 1
ATOM 813 C CA . PRO A 1 101 ? 15.403 11.461 3.531 1.00 69.00 101 PRO A CA 1
ATOM 814 C C . PRO A 1 101 ? 15.063 11.408 2.033 1.00 69.00 101 PRO A C 1
ATOM 816 O O . PRO A 1 101 ? 15.064 12.429 1.347 1.00 69.00 101 PRO A O 1
ATOM 819 N N . VAL A 1 102 ? 14.784 10.220 1.494 1.00 70.19 102 VAL A N 1
ATOM 820 C CA . VAL A 1 102 ? 14.454 10.003 0.084 1.00 70.19 102 VAL A CA 1
ATOM 821 C C . VAL A 1 102 ? 12.947 10.082 -0.169 1.00 70.19 102 VAL A C 1
ATOM 823 O O . VAL A 1 102 ? 12.533 10.455 -1.276 1.00 70.19 102 VAL A O 1
ATOM 826 N N . VAL A 1 103 ? 12.126 9.730 0.821 1.00 65.50 103 VAL A N 1
ATOM 827 C CA . VAL A 1 103 ? 10.659 9.835 0.792 1.00 65.50 103 VAL A CA 1
ATOM 828 C C . VAL A 1 103 ? 10.194 10.529 2.070 1.00 65.50 103 VAL A C 1
ATOM 830 O O . VAL A 1 103 ? 9.919 9.863 3.064 1.00 65.50 103 VAL A O 1
ATOM 833 N N . PRO A 1 104 ? 10.069 11.864 2.049 1.00 74.94 104 PRO A N 1
ATOM 834 C CA . PRO A 1 104 ? 9.713 12.611 3.244 1.00 74.94 104 PRO A CA 1
ATOM 835 C C . PRO A 1 104 ? 8.352 12.195 3.809 1.00 74.94 104 PRO A C 1
ATOM 837 O O . PRO A 1 104 ? 7.387 12.023 3.056 1.00 74.94 104 PRO A O 1
ATOM 840 N N . TYR A 1 105 ? 8.254 12.148 5.140 1.00 81.00 105 TYR A N 1
ATOM 841 C CA . TYR A 1 105 ? 7.009 11.914 5.884 1.00 81.00 105 TYR A CA 1
ATOM 842 C C . TYR A 1 105 ? 5.835 12.773 5.389 1.00 81.00 105 TYR A C 1
ATOM 844 O O . TYR A 1 105 ? 4.697 12.306 5.300 1.00 81.00 105 TYR A O 1
ATOM 852 N N . THR A 1 106 ? 6.123 14.018 5.001 1.00 82.94 106 THR A N 1
ATOM 853 C CA . THR A 1 106 ? 5.135 14.973 4.484 1.00 82.94 106 THR A CA 1
ATOM 854 C C . THR A 1 106 ? 4.331 14.421 3.307 1.00 82.94 106 THR A C 1
ATOM 856 O O . THR A 1 106 ? 3.165 14.770 3.155 1.00 82.94 106 THR A O 1
ATOM 859 N N . GLN A 1 107 ? 4.890 13.514 2.500 1.00 77.50 107 GLN A N 1
ATOM 860 C CA . GLN A 1 107 ? 4.154 12.884 1.401 1.00 77.50 107 GLN A CA 1
ATOM 861 C C . GLN A 1 107 ? 3.059 11.941 1.903 1.00 77.50 107 GLN A C 1
ATOM 863 O O . GLN A 1 107 ? 1.928 11.999 1.414 1.00 77.50 107 GLN A O 1
ATOM 868 N N . SER A 1 108 ? 3.372 11.105 2.893 1.00 81.88 108 SER A N 1
ATOM 869 C CA . SER A 1 108 ? 2.395 10.224 3.538 1.00 81.88 108 SER A CA 1
ATOM 870 C C . SER A 1 108 ? 1.315 11.035 4.253 1.00 81.88 108 SER A C 1
ATOM 872 O O . SER A 1 108 ? 0.138 10.703 4.138 1.00 81.88 108 SER A O 1
ATOM 874 N N . GLN A 1 109 ? 1.695 12.148 4.890 1.00 85.50 109 GLN A N 1
ATOM 875 C CA . GLN A 1 109 ? 0.758 13.088 5.510 1.00 85.50 109 GLN A CA 1
ATOM 876 C C . GLN A 1 109 ? -0.220 13.682 4.483 1.00 85.50 109 GLN A C 1
ATOM 878 O O . GLN A 1 109 ? -1.429 13.585 4.668 1.00 85.50 109 GLN A O 1
ATOM 883 N N . ILE A 1 110 ? 0.275 14.186 3.343 1.00 84.69 110 ILE A N 1
ATOM 884 C CA . ILE A 1 110 ? -0.574 14.724 2.262 1.00 84.69 110 ILE A CA 1
ATOM 885 C C . ILE A 1 110 ? -1.559 13.670 1.738 1.00 84.69 110 ILE A C 1
ATOM 887 O O . ILE A 1 110 ? -2.702 13.995 1.410 1.00 84.69 110 ILE A O 1
ATOM 891 N N . CYS A 1 111 ? -1.123 12.413 1.607 1.00 79.50 111 CYS A N 1
ATOM 892 C CA . CYS A 1 111 ? -1.999 11.325 1.170 1.00 79.50 111 CYS A CA 1
ATOM 893 C C . CYS A 1 111 ? -3.093 11.046 2.205 1.00 79.50 111 CYS A C 1
ATOM 895 O O . CYS A 1 111 ? -4.270 10.985 1.847 1.00 79.50 111 CYS A O 1
ATOM 897 N N . TYR A 1 112 ? -2.700 10.915 3.470 1.00 86.12 112 TYR A N 1
ATOM 898 C CA . TYR A 1 112 ? -3.597 10.686 4.594 1.00 86.12 112 TYR A CA 1
ATOM 899 C C . TYR A 1 112 ? -4.649 11.794 4.722 1.00 86.12 112 TYR A C 1
ATOM 901 O O . TYR A 1 112 ? -5.840 11.490 4.732 1.00 86.12 112 TYR A O 1
ATOM 9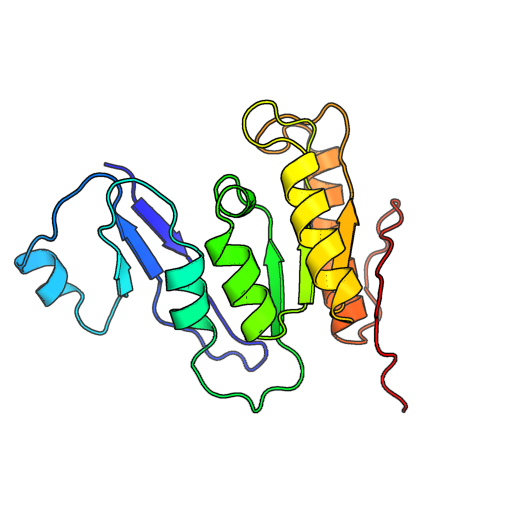09 N N . ASP A 1 113 ? -4.244 13.067 4.713 1.00 87.81 113 ASP A N 1
ATOM 910 C CA . ASP A 1 113 ? -5.163 14.204 4.854 1.00 87.81 113 ASP A CA 1
ATOM 911 C C . ASP A 1 113 ? -6.198 14.222 3.723 1.00 87.81 113 ASP A C 1
ATOM 913 O O . ASP A 1 113 ? -7.398 14.337 3.958 1.00 87.81 113 ASP A O 1
ATOM 917 N N . LYS A 1 114 ? -5.758 13.969 2.486 1.00 84.69 114 LYS A N 1
ATOM 918 C CA . LYS A 1 114 ? -6.641 13.918 1.313 1.00 84.69 114 LYS A CA 1
ATOM 919 C C . LYS A 1 114 ? -7.653 12.775 1.337 1.00 84.69 114 LYS A C 1
ATOM 921 O O . LYS A 1 114 ? -8.731 12.929 0.756 1.00 84.69 114 LYS A O 1
ATOM 926 N N . LEU A 1 115 ? -7.298 11.615 1.896 1.00 82.25 115 LEU A N 1
ATOM 927 C CA . LEU A 1 115 ? -8.236 10.500 2.075 1.00 82.25 115 LEU A CA 1
ATOM 928 C C . LEU A 1 115 ? -9.187 10.782 3.240 1.00 82.25 115 LEU A C 1
ATOM 930 O O . LEU A 1 115 ? -10.394 10.569 3.110 1.00 82.25 115 LEU A O 1
ATOM 934 N N . LYS A 1 116 ? -8.655 11.349 4.328 1.00 87.38 116 LYS A N 1
ATOM 935 C CA . LYS A 1 116 ? -9.416 11.756 5.506 1.00 87.38 116 LYS A CA 1
ATOM 936 C C . LYS A 1 116 ? -10.501 12.780 5.161 1.00 87.38 116 LYS A C 1
ATOM 938 O O . LYS A 1 116 ? -11.656 12.566 5.513 1.00 87.38 116 LYS A O 1
ATOM 943 N N . GLU A 1 117 ? -10.165 13.841 4.429 1.00 88.38 117 GLU A N 1
ATOM 944 C CA . GLU A 1 117 ? -11.110 14.874 3.967 1.00 88.38 117 GLU A CA 1
ATOM 945 C C . GLU A 1 117 ? -12.253 14.306 3.115 1.00 88.38 117 GLU A C 1
ATOM 947 O O . GLU A 1 117 ? -13.355 14.846 3.104 1.00 88.38 117 GLU A O 1
ATOM 952 N N . ARG A 1 118 ? -12.005 13.204 2.397 1.00 80.62 118 ARG A N 1
ATOM 953 C CA . ARG A 1 118 ? -12.995 12.551 1.531 1.00 80.62 118 ARG A CA 1
ATOM 954 C C . ARG A 1 118 ? -13.883 11.547 2.281 1.00 80.62 118 ARG A C 1
ATOM 956 O O . ARG A 1 118 ? -14.733 10.919 1.659 1.00 80.62 118 ARG A O 1
ATOM 963 N N . GLY A 1 119 ? -13.687 11.364 3.587 1.00 83.62 119 GLY A N 1
ATOM 964 C CA . GLY A 1 119 ? -14.441 10.385 4.374 1.00 83.62 119 GLY A CA 1
ATOM 965 C C . GLY A 1 119 ? -14.012 8.932 4.140 1.00 83.62 119 GLY A C 1
ATOM 966 O O . GLY A 1 119 ? -14.742 8.020 4.507 1.00 83.62 119 GLY A O 1
ATOM 967 N N . ILE A 1 120 ? -12.844 8.696 3.531 1.00 81.69 120 ILE A N 1
ATOM 968 C CA . ILE A 1 120 ? -12.312 7.344 3.306 1.00 81.69 120 ILE A CA 1
ATOM 969 C C . ILE A 1 120 ? -11.574 6.886 4.568 1.00 81.69 120 ILE A C 1
ATOM 971 O O . ILE A 1 120 ? -10.831 7.673 5.165 1.00 81.69 120 ILE A O 1
ATOM 975 N N . THR A 1 121 ? -11.766 5.626 4.974 1.00 84.38 121 THR A N 1
ATOM 976 C CA . THR A 1 121 ? -11.070 5.045 6.128 1.00 84.38 121 THR A CA 1
ATOM 977 C C . THR A 1 121 ? -9.564 4.999 5.884 1.00 84.38 121 THR A C 1
ATOM 979 O O . THR A 1 121 ? -9.089 4.428 4.899 1.00 84.38 121 THR A O 1
ATOM 982 N N . THR A 1 122 ? -8.791 5.617 6.775 1.00 86.50 122 THR A N 1
ATOM 983 C CA . THR A 1 122 ? -7.336 5.706 6.617 1.00 86.50 122 THR A CA 1
ATOM 984 C C . THR A 1 122 ? -6.603 5.800 7.954 1.00 86.50 122 THR A C 1
ATOM 986 O O . THR A 1 122 ? -7.207 6.120 8.978 1.00 86.50 122 THR A O 1
ATOM 989 N N . ALA A 1 123 ? -5.305 5.498 7.951 1.00 88.19 123 ALA A N 1
ATOM 990 C CA . ALA A 1 123 ? -4.427 5.576 9.114 1.00 88.19 123 ALA A CA 1
ATOM 991 C C . ALA A 1 123 ? -3.024 6.052 8.715 1.00 88.19 123 ALA A C 1
ATOM 993 O O . ALA A 1 123 ? -2.574 5.797 7.596 1.00 88.19 123 ALA A O 1
ATOM 994 N N . LEU A 1 124 ? -2.322 6.709 9.639 1.00 88.25 124 LEU A N 1
ATOM 995 C CA . LEU A 1 124 ? -0.945 7.169 9.458 1.00 88.25 124 LEU A CA 1
ATOM 996 C C . LEU A 1 124 ? -0.143 6.933 10.744 1.00 88.25 124 LEU A C 1
ATOM 998 O O . LEU A 1 124 ? -0.572 7.355 11.817 1.00 88.25 124 LEU A O 1
ATOM 1002 N N . LYS A 1 125 ? 1.022 6.282 10.640 1.00 88.12 125 LYS A N 1
ATOM 1003 C CA . LYS A 1 125 ? 1.956 6.073 11.762 1.00 88.12 125 LYS A CA 1
ATOM 1004 C C . LYS A 1 125 ? 3.399 6.283 11.313 1.00 88.12 125 LYS A C 1
ATOM 1006 O O . LYS A 1 125 ? 3.902 5.526 10.493 1.00 88.12 125 LYS A O 1
ATOM 1011 N N . LEU A 1 126 ? 4.069 7.280 11.887 1.00 86.69 126 LEU A N 1
ATOM 1012 C CA . LEU A 1 126 ? 5.501 7.507 11.685 1.00 86.69 126 LEU A CA 1
ATOM 1013 C C . LEU A 1 126 ? 6.334 6.630 12.630 1.00 86.69 126 LEU A C 1
ATOM 1015 O O . LEU A 1 126 ? 6.047 6.566 13.825 1.00 86.69 126 LEU A O 1
ATOM 1019 N N . PHE A 1 127 ? 7.396 6.030 12.096 1.00 85.00 127 PHE A N 1
ATOM 1020 C CA . PHE A 1 127 ? 8.466 5.380 12.851 1.00 85.00 127 PHE A CA 1
ATOM 1021 C C . PHE A 1 127 ? 9.717 6.280 12.861 1.00 85.00 127 PHE A C 1
ATOM 1023 O O . PHE A 1 127 ? 10.483 6.276 11.894 1.00 85.00 127 PHE A O 1
ATOM 1030 N N . PRO A 1 128 ? 9.922 7.104 13.906 1.00 81.62 128 PRO A N 1
ATOM 1031 C CA . PRO A 1 128 ? 11.046 8.036 13.959 1.00 81.62 128 PRO A CA 1
ATOM 1032 C C . PRO A 1 128 ? 12.385 7.294 14.038 1.00 81.62 128 PRO A C 1
ATOM 1034 O O . PRO A 1 128 ? 12.495 6.260 14.692 1.00 81.62 128 PRO A O 1
ATOM 1037 N N . GLY A 1 129 ? 13.412 7.825 13.371 1.00 81.81 129 GLY A N 1
ATOM 1038 C CA . GLY A 1 129 ? 14.754 7.229 13.338 1.00 81.81 129 GLY A CA 1
ATOM 1039 C C . GLY A 1 129 ? 14.908 6.024 12.402 1.00 81.81 129 GLY A C 1
ATOM 1040 O O . GLY A 1 129 ? 16.033 5.615 12.113 1.00 81.81 129 GLY A O 1
ATOM 1041 N N . GLU A 1 130 ? 13.812 5.483 11.868 1.00 81.56 130 GLU A N 1
ATOM 1042 C CA . GLU A 1 130 ? 13.864 4.449 10.841 1.00 81.56 130 GLU A CA 1
ATOM 1043 C C . GLU A 1 130 ? 14.026 5.072 9.458 1.00 81.56 130 GLU A C 1
ATOM 1045 O O . GLU A 1 130 ? 13.179 5.827 8.995 1.00 81.56 130 GLU A O 1
ATOM 1050 N N . SER A 1 131 ? 15.122 4.744 8.779 1.00 70.25 131 SER A N 1
ATOM 1051 C CA . SER A 1 131 ? 15.391 5.237 7.426 1.00 70.25 131 SER A CA 1
ATOM 1052 C C . SER A 1 131 ? 14.630 4.442 6.352 1.00 70.25 131 SER A C 1
ATOM 1054 O O . SER A 1 131 ? 13.766 3.618 6.645 1.00 70.25 131 SER A O 1
ATOM 1056 N N . HIS A 1 132 ? 14.997 4.640 5.082 1.00 68.31 132 HIS A N 1
ATOM 1057 C CA . HIS A 1 132 ? 14.407 3.912 3.964 1.00 68.31 132 HIS A CA 1
ATOM 1058 C C . HIS A 1 132 ? 14.504 2.381 4.110 1.00 68.31 132 HIS A C 1
ATOM 1060 O O . HIS A 1 132 ? 15.607 1.832 4.073 1.00 68.31 132 HIS A O 1
ATOM 1066 N N . GLY A 1 133 ? 13.348 1.713 4.211 1.00 66.12 133 GLY A N 1
ATOM 1067 C CA . GLY A 1 133 ? 13.253 0.300 4.577 1.00 66.12 133 GLY A CA 1
ATOM 1068 C C . GLY A 1 133 ? 13.649 0.107 6.040 1.00 66.12 133 GLY A C 1
ATOM 1069 O O . GLY A 1 133 ? 14.815 0.291 6.389 1.00 66.12 133 GLY A O 1
ATOM 1070 N N . PHE A 1 134 ? 12.680 -0.242 6.890 1.00 78.12 134 PHE A N 1
ATOM 1071 C CA . PHE A 1 134 ? 12.912 -0.411 8.325 1.00 78.12 134 PHE A CA 1
ATOM 1072 C C . PHE A 1 134 ? 14.073 -1.376 8.571 1.00 78.12 134 PHE A C 1
ATOM 1074 O O . PHE A 1 134 ? 14.107 -2.485 8.035 1.00 78.12 134 PHE A O 1
ATOM 1081 N N . LYS A 1 135 ? 15.066 -0.904 9.327 1.00 77.19 135 LYS A N 1
ATOM 1082 C CA . LYS A 1 135 ? 16.310 -1.637 9.585 1.00 77.19 135 LYS A CA 1
ATOM 1083 C C . LYS A 1 135 ? 16.228 -2.411 10.885 1.00 77.19 135 LYS A C 1
ATOM 1085 O O . LYS A 1 135 ? 16.829 -3.480 10.983 1.00 77.19 135 LYS A O 1
ATOM 1090 N N . SER A 1 136 ? 15.520 -1.880 11.880 1.00 81.81 136 SER A N 1
ATOM 1091 C CA . SER A 1 136 ? 15.340 -2.597 13.135 1.00 81.81 136 SER A CA 1
ATOM 1092 C C . SER A 1 136 ? 14.283 -3.690 12.992 1.00 81.81 136 SER A C 1
ATOM 1094 O O . SER A 1 136 ? 13.230 -3.508 12.377 1.00 81.81 136 SER A O 1
ATOM 1096 N N . ALA A 1 137 ? 14.557 -4.844 13.603 1.00 83.06 137 ALA A N 1
ATOM 1097 C CA . ALA A 1 137 ? 13.581 -5.925 13.695 1.00 83.06 137 ALA A CA 1
ATOM 1098 C C . ALA A 1 137 ? 12.307 -5.476 14.434 1.00 83.06 137 ALA A C 1
ATOM 1100 O O . ALA A 1 137 ? 11.215 -5.931 14.099 1.00 83.06 137 ALA A O 1
ATOM 1101 N N . ASP A 1 138 ? 12.440 -4.555 15.393 1.00 83.44 138 ASP A N 1
ATOM 1102 C CA . ASP A 1 138 ? 11.320 -3.967 16.130 1.00 83.44 138 ASP A CA 1
ATOM 1103 C C . ASP A 1 138 ? 10.392 -3.162 15.208 1.00 83.44 138 ASP A C 1
ATOM 1105 O O . ASP A 1 138 ? 9.195 -3.439 15.152 1.00 83.44 138 ASP A O 1
ATOM 1109 N N . ALA A 1 139 ? 10.933 -2.236 14.409 1.00 82.12 139 ALA A N 1
ATOM 1110 C CA . ALA A 1 139 ? 10.131 -1.444 13.480 1.00 82.12 139 ALA A CA 1
ATOM 1111 C C . ALA A 1 139 ? 9.482 -2.301 12.389 1.00 82.12 139 ALA A C 1
ATOM 1113 O O . ALA A 1 139 ? 8.316 -2.092 12.062 1.00 82.12 139 ALA A O 1
ATOM 1114 N N . VAL A 1 140 ? 10.194 -3.304 11.861 1.00 79.12 140 VAL A N 1
ATOM 1115 C CA . VAL A 1 140 ? 9.620 -4.258 10.896 1.00 79.12 140 VAL A CA 1
ATOM 1116 C C . VAL A 1 140 ? 8.447 -5.018 11.519 1.00 79.12 140 VAL A C 1
ATOM 1118 O O . VAL A 1 140 ? 7.376 -5.087 10.917 1.00 79.12 140 VAL A O 1
ATOM 1121 N N . THR A 1 141 ? 8.620 -5.548 12.732 1.00 81.56 141 THR A N 1
ATOM 1122 C CA . THR A 1 141 ? 7.576 -6.311 13.436 1.00 81.56 141 THR A CA 1
ATOM 1123 C C . THR A 1 141 ? 6.358 -5.436 13.711 1.00 81.56 141 THR A C 1
ATOM 1125 O O . THR A 1 141 ? 5.245 -5.781 13.321 1.00 81.56 141 THR A O 1
ATOM 1128 N N . LYS A 1 142 ? 6.569 -4.243 14.273 1.00 85.12 142 LYS A N 1
ATOM 1129 C CA . LYS A 1 142 ? 5.493 -3.288 14.557 1.00 85.12 142 LYS A CA 1
ATOM 1130 C C . LYS A 1 142 ? 4.779 -2.823 13.289 1.00 85.12 142 LYS A C 1
ATOM 1132 O O . LYS A 1 142 ? 3.560 -2.701 13.295 1.00 85.12 142 LYS A O 1
ATOM 1137 N N . SER A 1 143 ? 5.498 -2.593 12.191 1.00 81.62 143 SER A N 1
ATOM 1138 C CA . SER A 1 143 ? 4.895 -2.241 10.897 1.00 81.62 143 SER A CA 1
ATOM 1139 C C . SER A 1 143 ? 3.933 -3.316 10.397 1.00 81.62 143 SER A C 1
ATOM 1141 O O . SER A 1 143 ? 2.819 -3.012 9.958 1.00 81.62 143 SER A O 1
ATOM 1143 N N . LEU A 1 144 ? 4.345 -4.583 10.504 1.00 79.31 144 LEU A N 1
ATOM 1144 C CA . LEU A 1 144 ? 3.526 -5.733 10.130 1.00 79.31 144 LEU A CA 1
ATOM 1145 C C . LEU A 1 144 ? 2.313 -5.879 11.052 1.00 79.31 144 LEU A C 1
ATOM 1147 O O . LEU A 1 144 ? 1.198 -6.056 10.559 1.00 79.31 144 LEU A O 1
ATOM 1151 N N . ASP A 1 145 ? 2.500 -5.731 12.362 1.00 83.31 145 ASP A N 1
ATOM 1152 C CA . ASP A 1 145 ? 1.412 -5.806 13.337 1.00 83.31 145 ASP A CA 1
ATOM 1153 C C . ASP A 1 145 ? 0.381 -4.694 13.121 1.00 83.31 145 ASP A C 1
ATOM 1155 O O . ASP A 1 145 ? -0.819 -4.956 13.091 1.00 83.31 145 ASP A O 1
ATOM 1159 N N . LEU A 1 146 ? 0.820 -3.451 12.908 1.00 83.38 146 LEU A N 1
ATOM 1160 C CA . LEU A 1 146 ? -0.071 -2.321 12.630 1.00 83.38 146 LEU A CA 1
ATOM 1161 C C . LEU A 1 146 ? -0.812 -2.498 11.303 1.00 83.38 146 LEU A C 1
ATOM 1163 O O . LEU A 1 146 ? -2.009 -2.225 11.222 1.00 83.38 146 LEU A O 1
ATOM 1167 N N . SER A 1 147 ? -0.119 -3.000 10.281 1.00 81.00 147 SER A N 1
ATOM 1168 C CA . SER A 1 147 ? -0.707 -3.364 8.990 1.00 81.00 147 SER A CA 1
ATOM 1169 C C . SER A 1 147 ? -1.805 -4.419 9.146 1.00 81.00 147 SER A C 1
ATOM 1171 O O . SER A 1 147 ? -2.892 -4.286 8.579 1.00 81.00 147 SER A O 1
ATOM 1173 N N . TYR A 1 148 ? -1.552 -5.445 9.960 1.00 79.00 148 TYR A N 1
ATOM 1174 C CA . TYR A 1 148 ? -2.517 -6.489 10.286 1.00 79.00 148 TYR A CA 1
ATOM 1175 C C . TYR A 1 148 ? -3.697 -5.957 11.115 1.00 79.00 148 TYR A C 1
ATOM 1177 O O . TYR A 1 148 ? -4.850 -6.274 10.822 1.00 79.00 148 TYR A O 1
ATOM 1185 N N . VAL A 1 149 ? -3.443 -5.111 12.116 1.00 83.31 149 VAL A N 1
ATOM 1186 C CA . VAL A 1 149 ? -4.491 -4.488 12.939 1.00 83.31 149 VAL A CA 1
ATOM 1187 C C . VAL A 1 149 ? -5.383 -3.584 12.091 1.00 83.31 149 VAL A C 1
ATOM 1189 O O . VAL A 1 149 ? -6.603 -3.627 12.245 1.00 83.31 149 VAL A O 1
ATOM 1192 N N . PHE A 1 150 ? -4.808 -2.803 11.171 1.00 84.81 150 PHE A N 1
ATOM 1193 C CA . PHE A 1 150 ? -5.571 -2.002 10.215 1.00 84.81 150 PHE A CA 1
ATOM 1194 C C . PHE A 1 150 ? -6.486 -2.879 9.361 1.00 84.81 150 PHE A C 1
ATOM 1196 O O . PHE A 1 150 ? -7.689 -2.630 9.297 1.00 84.81 150 PHE A O 1
ATOM 1203 N N . LEU A 1 151 ? -5.926 -3.943 8.774 1.00 78.62 151 LEU A N 1
ATOM 1204 C CA . LEU A 1 151 ? -6.658 -4.929 7.978 1.00 78.62 151 LEU A CA 1
ATOM 1205 C C . LEU A 1 151 ? -7.835 -5.521 8.760 1.00 78.62 151 LEU A C 1
ATOM 1207 O O . LEU A 1 151 ? -8.960 -5.524 8.268 1.00 78.62 151 LEU A O 1
ATOM 1211 N N . CYS A 1 152 ? -7.591 -5.971 9.989 1.00 78.69 152 CYS A N 1
ATOM 1212 C CA . CYS A 1 152 ? -8.626 -6.543 10.840 1.00 78.69 152 CYS A CA 1
ATOM 1213 C C . CYS A 1 152 ? -9.728 -5.527 11.148 1.00 78.69 152 CYS A C 1
ATOM 1215 O O . CYS A 1 152 ? -10.901 -5.829 10.965 1.00 78.69 152 CYS A O 1
ATOM 1217 N N . ARG A 1 153 ? -9.371 -4.300 11.543 1.00 81.69 153 ARG A N 1
ATOM 1218 C CA . ARG A 1 153 ? -10.348 -3.260 11.897 1.00 81.69 153 ARG A CA 1
ATOM 1219 C C . ARG A 1 153 ? -11.204 -2.821 10.707 1.00 81.69 153 ARG A C 1
ATOM 1221 O O . ARG A 1 153 ? -12.409 -2.655 10.862 1.00 81.69 153 ARG A O 1
ATOM 1228 N N . VAL A 1 154 ? -10.613 -2.667 9.525 1.00 80.12 154 VAL A N 1
ATOM 1229 C CA . VAL A 1 154 ? -11.346 -2.325 8.294 1.00 80.12 154 VAL A CA 1
ATOM 1230 C C . VAL A 1 154 ? -12.347 -3.424 7.905 1.00 80.12 154 VAL A C 1
ATOM 1232 O O . VAL A 1 154 ? -13.485 -3.145 7.509 1.00 80.12 154 VAL A O 1
ATOM 1235 N N . LEU A 1 155 ? -11.935 -4.684 8.064 1.00 75.25 155 LEU A N 1
ATOM 1236 C CA . LEU A 1 155 ? -12.757 -5.862 7.787 1.00 75.25 155 LEU A CA 1
ATOM 1237 C C . LEU A 1 155 ? -13.703 -6.243 8.936 1.00 75.25 155 LEU A C 1
ATOM 1239 O O . LEU A 1 155 ? -14.412 -7.235 8.808 1.00 75.25 155 LEU A O 1
ATOM 1243 N N . ASP A 1 156 ? -13.731 -5.469 10.024 1.00 79.75 156 ASP A N 1
ATOM 1244 C CA . ASP A 1 156 ? -14.547 -5.730 11.218 1.00 79.75 156 ASP A CA 1
ATOM 1245 C C . ASP A 1 156 ? -14.248 -7.084 11.897 1.00 79.75 156 ASP A C 1
ATOM 1247 O O . ASP A 1 156 ? -15.105 -7.763 12.458 1.00 79.75 156 ASP A O 1
ATOM 1251 N N . ILE A 1 157 ? -12.982 -7.495 11.833 1.00 78.88 157 ILE A N 1
ATOM 1252 C CA . ILE A 1 157 ? -12.443 -8.700 12.458 1.00 78.88 157 ILE A CA 1
ATOM 1253 C C . ILE A 1 157 ? -11.711 -8.289 13.734 1.00 78.88 157 ILE A C 1
ATOM 1255 O O . ILE A 1 157 ? -10.918 -7.344 13.744 1.00 78.88 157 ILE A O 1
ATOM 1259 N N . LYS A 1 158 ? -11.920 -9.030 14.825 1.00 81.31 158 LYS A N 1
ATOM 1260 C CA . LYS A 1 158 ? -11.107 -8.866 16.034 1.00 81.31 158 LYS A CA 1
ATOM 1261 C C . LYS A 1 158 ? -9.685 -9.381 15.753 1.00 81.31 158 LYS A C 1
ATOM 1263 O O . LYS A 1 158 ? -9.540 -10.576 15.495 1.00 81.31 158 LYS A O 1
ATOM 1268 N N . PRO A 1 159 ? -8.642 -8.533 15.809 1.00 81.06 159 PRO A N 1
ATOM 1269 C CA . PRO A 1 159 ? -7.278 -8.988 15.571 1.00 81.06 159 PRO A CA 1
ATOM 1270 C C . PRO A 1 159 ? -6.859 -9.993 16.650 1.00 81.06 159 PRO A C 1
ATOM 1272 O O . PRO A 1 159 ? -7.136 -9.796 17.836 1.00 81.06 159 PRO A O 1
ATOM 1275 N N . SER A 1 160 ? -6.193 -11.075 16.242 1.00 78.75 160 SER A N 1
ATOM 1276 C CA . SER A 1 160 ? -5.701 -12.110 17.165 1.00 78.75 160 SER A CA 1
ATOM 1277 C C . SER A 1 160 ? -4.417 -11.705 17.887 1.00 78.75 160 SER A C 1
ATOM 1279 O O . SER A 1 160 ? -4.045 -12.327 18.878 1.00 78.75 160 SER A O 1
ATOM 1281 N N . VAL A 1 161 ? -3.741 -10.672 17.386 1.00 74.00 161 VAL A N 1
ATOM 1282 C CA . VAL A 1 161 ? -2.551 -10.069 17.983 1.00 74.00 161 VAL A CA 1
ATOM 1283 C C . VAL A 1 161 ? -2.823 -8.601 18.288 1.00 74.00 161 VAL A C 1
ATOM 1285 O O . VAL A 1 161 ? -3.443 -7.889 17.496 1.00 74.00 161 VAL A O 1
ATOM 1288 N N . ALA A 1 162 ? -2.377 -8.153 19.457 1.00 66.88 162 ALA A N 1
ATOM 1289 C CA . ALA A 1 162 ? -2.376 -6.744 19.810 1.00 66.88 162 ALA A CA 1
ATOM 1290 C C . ALA A 1 162 ? -1.015 -6.159 19.436 1.00 66.88 162 ALA A C 1
ATOM 1292 O O . ALA A 1 162 ? 0.015 -6.664 19.877 1.00 66.88 162 ALA A O 1
ATOM 1293 N N . CYS A 1 163 ? -1.010 -5.085 18.648 1.00 66.38 163 CYS A N 1
ATOM 1294 C CA . CYS A 1 163 ? 0.186 -4.268 18.529 1.00 66.38 163 CYS A CA 1
ATOM 1295 C C . CYS A 1 163 ? 0.315 -3.446 19.820 1.00 66.38 163 CYS A C 1
ATOM 1297 O O . CYS A 1 163 ? -0.653 -2.809 20.234 1.00 66.38 163 CYS A O 1
ATOM 1299 N N . GLY A 1 164 ? 1.491 -3.449 20.453 1.00 69.12 164 GLY A N 1
ATOM 1300 C CA . GLY A 1 164 ? 1.786 -2.582 21.606 1.00 69.12 164 GLY A CA 1
ATOM 1301 C C . GLY A 1 164 ? 1.823 -1.086 21.260 1.00 69.12 164 GLY A C 1
ATOM 1302 O O . GLY A 1 164 ? 2.018 -0.255 22.140 1.00 69.12 164 GLY A O 1
ATOM 1303 N N . GLU A 1 165 ? 1.638 -0.748 19.983 1.00 75.19 165 GLU A N 1
ATOM 1304 C CA . GLU A 1 165 ? 1.548 0.605 19.450 1.00 75.19 165 GLU A CA 1
ATOM 1305 C C . GLU A 1 165 ? 0.108 0.919 19.035 1.00 75.19 165 GLU A C 1
ATOM 1307 O O . GLU A 1 165 ? -0.571 0.116 18.389 1.00 75.19 165 GLU A O 1
ATOM 1312 N N . GLU A 1 166 ? -0.351 2.128 19.347 1.00 77.31 166 GLU A N 1
ATOM 1313 C CA . GLU A 1 166 ? -1.663 2.586 18.906 1.00 77.31 166 GLU A CA 1
ATOM 1314 C C . GLU A 1 166 ? -1.634 3.000 17.425 1.00 77.31 166 GLU A C 1
ATOM 1316 O O . GLU A 1 166 ? -0.798 3.807 16.997 1.00 77.31 166 GLU A O 1
ATOM 1321 N N . LEU A 1 167 ? -2.582 2.458 16.649 1.00 82.69 167 LEU A N 1
ATOM 1322 C CA . LEU A 1 167 ? -2.917 2.928 15.307 1.00 82.69 167 LEU A CA 1
ATOM 1323 C C . LEU A 1 167 ? -4.226 3.716 15.349 1.00 82.69 167 LEU A C 1
ATOM 1325 O O . LEU A 1 167 ? -5.299 3.145 15.583 1.00 82.69 167 LEU A O 1
ATOM 1329 N N . VAL A 1 168 ? -4.136 5.013 15.066 1.00 86.25 168 VAL A N 1
ATOM 1330 C CA . VAL A 1 168 ? -5.307 5.879 14.923 1.00 86.25 168 VAL A CA 1
ATOM 1331 C C . VAL A 1 168 ? -5.891 5.684 13.527 1.00 86.25 168 VAL A C 1
ATOM 1333 O O . VAL A 1 168 ? -5.272 6.044 12.525 1.00 86.25 168 VAL A O 1
ATOM 1336 N N . ILE A 1 169 ? -7.087 5.101 13.468 1.00 85.50 169 ILE A N 1
ATOM 1337 C CA . ILE A 1 169 ? -7.857 4.927 12.234 1.00 85.50 169 ILE A CA 1
ATOM 1338 C C . ILE A 1 169 ? -8.978 5.963 12.228 1.00 85.50 169 ILE A C 1
ATOM 1340 O O . ILE A 1 169 ? -9.761 6.037 13.174 1.00 85.50 169 ILE A O 1
ATOM 1344 N N . VAL A 1 170 ? -9.063 6.757 11.164 1.00 86.62 170 VAL A N 1
ATOM 1345 C CA . VAL A 1 170 ? -10.114 7.769 10.980 1.00 86.62 170 VAL A CA 1
ATOM 1346 C C . VAL A 1 170 ? -11.136 7.313 9.947 1.00 86.62 170 VAL A C 1
ATOM 1348 O O . VAL A 1 170 ? -10.828 6.476 9.102 1.00 86.62 170 VAL A O 1
ATOM 1351 N N . ASN A 1 171 ? -12.346 7.881 10.008 1.00 84.88 171 ASN A N 1
ATOM 1352 C CA . ASN A 1 171 ? -13.464 7.595 9.098 1.00 84.88 171 ASN A CA 1
ATOM 1353 C C . ASN A 1 171 ? -13.848 6.110 9.012 1.00 84.88 171 ASN A C 1
ATOM 1355 O O . ASN A 1 171 ? -14.321 5.651 7.975 1.00 84.88 171 ASN A O 1
ATOM 1359 N N . GLN A 1 172 ? -13.615 5.336 10.071 1.00 77.94 172 GLN A N 1
ATOM 1360 C CA . GLN A 1 172 ? -14.027 3.940 10.113 1.00 77.94 172 GLN A CA 1
ATOM 1361 C C . GLN A 1 172 ? -15.554 3.875 10.241 1.00 77.94 172 GLN A C 1
ATOM 1363 O O . GLN A 1 172 ? -16.112 4.259 11.271 1.00 77.94 172 GLN A O 1
ATOM 1368 N N . CYS A 1 173 ? -16.235 3.385 9.204 1.00 66.44 173 CYS A N 1
ATOM 1369 C CA . CYS A 1 173 ? -17.639 3.010 9.335 1.00 66.44 173 CYS A CA 1
ATOM 1370 C C . CYS A 1 173 ? -17.720 1.755 10.203 1.00 66.44 173 CYS A C 1
ATOM 1372 O O . CYS A 1 173 ? -17.220 0.698 9.821 1.00 66.44 173 CYS A O 1
ATOM 1374 N N . LYS A 1 174 ? -18.351 1.868 11.375 1.00 58.47 174 LYS A N 1
ATOM 1375 C CA . LYS A 1 174 ? -18.778 0.690 12.131 1.00 58.47 174 LYS A CA 1
ATOM 1376 C C . LYS A 1 174 ? -19.879 0.020 11.318 1.00 58.47 174 LYS A C 1
ATOM 1378 O O . LYS A 1 174 ? -20.874 0.676 11.005 1.00 58.47 174 LYS A O 1
ATOM 1383 N N . SER A 1 175 ? -19.697 -1.245 10.955 1.00 52.69 175 SER A N 1
ATOM 1384 C CA . SER A 1 175 ? -20.790 -2.033 10.394 1.00 52.69 175 SER A CA 1
ATOM 1385 C C . SER A 1 175 ? -21.904 -2.023 11.440 1.00 52.69 175 SER A C 1
ATOM 1387 O O . SER A 1 175 ? -21.690 -2.412 12.589 1.00 52.69 175 SER A O 1
ATOM 1389 N N . SER A 1 176 ? -23.056 -1.461 11.085 1.00 41.59 176 SER A N 1
ATOM 1390 C CA . SER A 1 176 ? -24.245 -1.597 11.920 1.00 41.59 176 SER A CA 1
ATOM 1391 C C . SER A 1 176 ? -24.651 -3.061 11.796 1.00 41.59 176 SER A C 1
ATOM 1393 O O . SER A 1 176 ? -24.909 -3.510 10.681 1.00 41.59 176 SER A O 1
ATOM 1395 N N . VAL A 1 177 ? -24.555 -3.795 12.906 1.00 37.41 177 VAL A N 1
ATOM 1396 C CA . VAL A 1 177 ? -24.989 -5.195 13.023 1.00 37.41 177 VAL A CA 1
ATOM 1397 C C . VAL A 1 177 ? -26.459 -5.311 12.641 1.00 37.41 1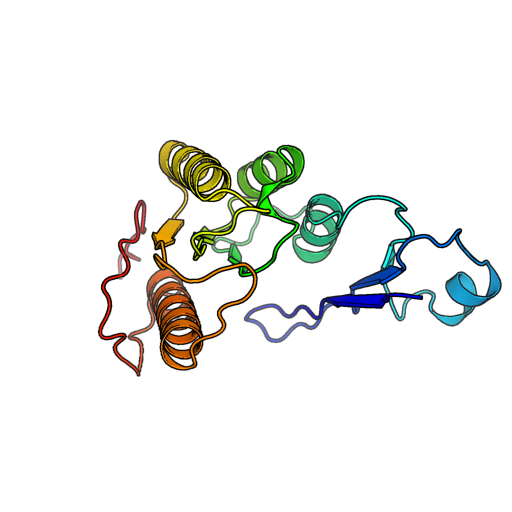77 VAL A C 1
ATOM 1399 O O . VAL A 1 177 ? -27.230 -4.419 13.066 1.00 37.41 177 VAL A O 1
#

Foldseek 3Di:
DDKDWDWDADPVRRTDAIEIEDEQDDDDVVVCVVCPVRHHYDDDHDADPVLVVCCRRLPPDLPDPAAEDEDDDDGQLVDPSNLVSCLVSLYEYEAEEEPEPSRHPVSVVVSQVSCQVSLRKYWYHYDYPAYRPGPDPLSVVLSVQLSQVSVCQLVVHDRPDDRPDDIDIHSRDDPPD

Organism: NCBI:txid166011

Radius of gyration: 17.26 Å; chains: 1; bounding box: 43×31×51 Å

InterPro domains:
  IPR001375 Peptidase S9, prolyl oligopeptidase, catalytic domain [PF00326] (99-156)
  IPR029058 Alpha/Beta hydrolase fold [G3DSA:3.40.50.1820] (42-166)
  IPR029058 Alpha/Beta hydrolase fold [SSF53474] (97-155)